Protein AF-A0A7Y3B1N0-F1 (afdb_monomer)

Sequence (152 aa):
MIEPRKQAYLEAMGFDVWVARPERPLPGRLVVQAGEGSTLLVVPSAEDQEIPIARDIARACAGKPSWAWLDPEGRPDSPALEEAVENGLFTQVVVFGQRLANELFKGEAPPQLIASSAVTVVAALDDLATRGSAKQELWRLMALGAAISPVS

pLDDT: mean 82.87, std 16.21, range [30.33, 97.19]

Nearest PDB structures (foldseek):
  3luk-assembly1_A  TM=4.394E-01  e=4.963E-01  Homo sapiens
  3olz-assembly1_A  TM=5.320E-01  e=1.722E+00  Rattus norvegicus
  3pxu-assembly1_A  TM=4.459E-01  e=1.963E+00  Burkholderia pseudomallei 1710b
  6r0z-assembly1_H  TM=3.580E-01  e=1.241E+00  Thermus thermophilus HB8
  8gxx-assembly1_H  TM=3.240E-01  e=1.511E+00  Thermus thermophilus HB8

Solvent-accessible surface area (backbone atoms only — not comparable to full-atom values): 8671 Å² total; per-residue (Å²): 135,80,55,73,71,60,50,55,53,40,51,75,70,73,47,88,78,81,73,77,75,74,77,75,47,64,82,42,22,30,45,74,46,88,46,80,27,43,37,36,41,37,36,74,40,80,70,59,59,71,40,71,64,44,48,53,50,43,68,70,42,80,52,46,46,18,42,32,18,56,38,88,80,30,54,89,85,39,37,40,65,62,55,47,34,63,77,60,61,30,51,35,35,41,32,40,16,68,68,51,45,29,53,60,44,75,66,45,81,77,58,63,58,50,98,79,12,41,43,45,79,42,68,28,66,71,50,41,69,73,33,69,68,49,43,53,50,52,50,53,54,52,56,56,58,57,70,71,56,77,87,128

Structure (mmCIF, N/CA/C/O backbone):
data_AF-A0A7Y3B1N0-F1
#
_entry.id   AF-A0A7Y3B1N0-F1
#
loop_
_atom_site.group_PDB
_atom_site.id
_atom_site.type_symbol
_atom_site.label_atom_id
_atom_site.label_alt_id
_atom_site.label_comp_id
_atom_site.label_asym_id
_atom_site.label_entity_id
_atom_site.label_seq_id
_atom_site.pdbx_PDB_ins_code
_atom_site.Cartn_x
_atom_site.Cartn_y
_atom_site.Cartn_z
_atom_site.occupancy
_atom_site.B_iso_or_equiv
_atom_site.auth_seq_id
_atom_site.auth_comp_id
_atom_site.auth_asym_id
_atom_site.auth_atom_id
_atom_site.pdbx_PDB_model_num
ATOM 1 N N . MET A 1 1 ? 11.485 -26.042 -21.703 1.00 53.44 1 MET A N 1
ATOM 2 C CA . MET A 1 1 ? 12.689 -25.546 -21.005 1.00 53.44 1 MET A CA 1
ATOM 3 C C . MET A 1 1 ? 13.883 -26.330 -21.537 1.00 53.44 1 MET A C 1
ATOM 5 O O . MET A 1 1 ? 13.849 -27.552 -21.468 1.00 53.44 1 MET A O 1
ATOM 9 N N . ILE A 1 2 ? 14.853 -25.680 -22.186 1.00 57.34 2 ILE A N 1
ATOM 10 C CA . ILE A 1 2 ? 16.077 -26.355 -22.649 1.00 57.34 2 ILE A CA 1
ATOM 11 C C . ILE A 1 2 ? 17.068 -26.306 -21.488 1.00 57.34 2 ILE A C 1
ATOM 13 O O . ILE A 1 2 ? 17.323 -25.237 -20.946 1.00 57.34 2 ILE A O 1
ATOM 17 N N . GLU A 1 3 ? 17.582 -27.459 -21.072 1.00 71.75 3 GLU A N 1
ATOM 18 C CA . GLU A 1 3 ? 18.590 -27.531 -20.014 1.00 71.75 3 GLU A CA 1
ATOM 19 C C . GLU A 1 3 ? 19.866 -26.766 -20.421 1.00 71.75 3 GLU A C 1
ATOM 21 O O . GLU A 1 3 ? 20.270 -26.849 -21.586 1.00 71.75 3 GLU A O 1
ATOM 26 N N . PRO A 1 4 ? 20.564 -26.092 -19.484 1.00 72.50 4 PRO A N 1
ATOM 27 C CA . PRO A 1 4 ? 21.714 -25.227 -19.790 1.00 72.50 4 PRO A CA 1
ATOM 28 C C . PRO A 1 4 ? 22.811 -25.929 -20.601 1.00 72.50 4 PRO A C 1
ATOM 30 O O . PRO A 1 4 ? 23.430 -25.355 -21.495 1.00 72.50 4 PRO A O 1
ATOM 33 N N . ARG A 1 5 ? 23.011 -27.224 -20.336 1.00 68.38 5 ARG A N 1
ATOM 34 C CA . ARG A 1 5 ? 23.989 -28.062 -21.037 1.00 68.38 5 ARG A CA 1
ATOM 35 C C . ARG A 1 5 ? 23.614 -28.320 -22.498 1.00 68.38 5 ARG A C 1
ATOM 37 O O . ARG A 1 5 ? 24.489 -28.417 -23.354 1.00 68.38 5 ARG A O 1
ATOM 44 N N . LYS A 1 6 ? 22.318 -28.433 -22.785 1.00 73.00 6 LYS A N 1
ATOM 45 C CA . LYS A 1 6 ? 21.791 -28.660 -24.133 1.00 73.00 6 LYS A CA 1
ATOM 46 C C . LYS A 1 6 ? 21.841 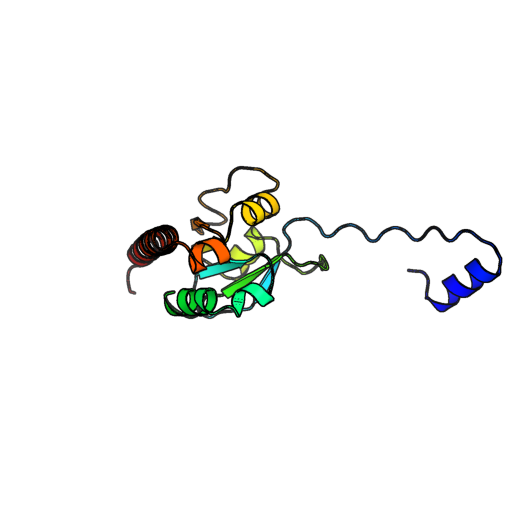-27.379 -24.967 1.00 73.00 6 LYS A C 1
ATOM 48 O O . LYS A 1 6 ? 22.107 -27.461 -26.159 1.00 73.00 6 LYS A O 1
ATOM 53 N N . GLN A 1 7 ? 21.662 -26.216 -24.340 1.00 71.00 7 GLN A N 1
ATOM 54 C CA . GLN A 1 7 ? 21.846 -24.919 -24.993 1.00 71.00 7 GLN A CA 1
ATOM 55 C C . GLN A 1 7 ? 23.306 -24.701 -25.417 1.00 71.00 7 GLN A C 1
ATOM 57 O O . GLN A 1 7 ? 23.560 -24.453 -26.592 1.00 71.00 7 GLN A O 1
ATOM 62 N N . ALA A 1 8 ? 24.263 -24.911 -24.506 1.00 73.44 8 ALA A N 1
ATOM 63 C CA . ALA A 1 8 ? 25.690 -24.757 -24.806 1.00 73.44 8 ALA A CA 1
ATOM 64 C C . ALA A 1 8 ? 26.168 -25.676 -25.949 1.00 73.44 8 ALA A C 1
ATOM 66 O O . ALA A 1 8 ? 27.006 -25.292 -26.761 1.00 73.44 8 ALA A O 1
ATOM 67 N N . TYR A 1 9 ? 25.611 -26.888 -26.040 1.00 76.56 9 TYR A N 1
ATOM 68 C CA . TYR A 1 9 ? 25.896 -27.814 -27.137 1.00 76.56 9 TYR A CA 1
ATOM 69 C C . TYR A 1 9 ? 25.374 -27.306 -28.491 1.00 76.56 9 TYR A C 1
ATOM 71 O O . TYR A 1 9 ? 26.064 -27.430 -29.497 1.00 76.56 9 TYR A O 1
ATOM 79 N N . LEU A 1 10 ? 24.174 -26.722 -28.531 1.00 75.06 10 LEU A N 1
ATOM 80 C CA . LEU A 1 10 ? 23.571 -26.214 -29.768 1.00 75.06 10 LEU A CA 1
ATOM 81 C C . LEU A 1 10 ? 24.271 -24.944 -30.273 1.00 75.06 10 LEU A C 1
ATOM 83 O O . LEU A 1 10 ? 24.504 -24.823 -31.475 1.00 75.06 10 LEU A O 1
ATOM 87 N N . GLU A 1 11 ? 24.682 -24.062 -29.359 1.00 74.88 11 GLU A N 1
ATOM 88 C CA . GLU A 1 11 ? 25.487 -22.875 -29.679 1.00 74.88 11 G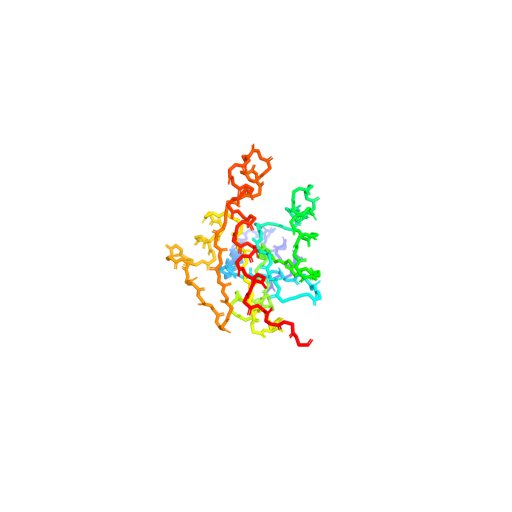LU A CA 1
ATOM 89 C C . GLU A 1 11 ? 26.867 -23.269 -30.235 1.00 74.88 11 GLU A C 1
ATOM 91 O O . GLU A 1 11 ? 27.302 -22.734 -31.254 1.00 74.88 11 GLU A O 1
ATOM 96 N N . ALA A 1 12 ? 27.525 -24.275 -29.644 1.00 80.25 12 ALA A N 1
ATOM 97 C CA . ALA A 1 12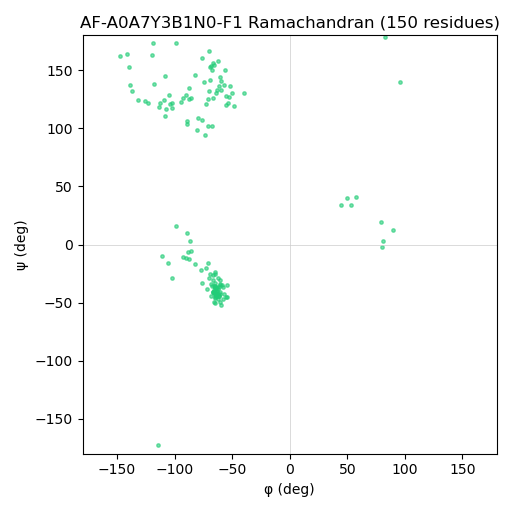 ? 28.805 -24.792 -30.141 1.00 80.25 12 ALA A CA 1
ATOM 98 C C . ALA A 1 12 ? 28.706 -25.442 -31.536 1.00 80.25 12 ALA A C 1
ATOM 100 O O . ALA A 1 12 ? 29.693 -25.485 -32.270 1.00 80.25 12 ALA A O 1
ATOM 101 N N . MET A 1 13 ? 27.521 -25.931 -31.912 1.00 79.31 13 MET A N 1
ATOM 102 C CA . MET A 1 13 ? 27.233 -26.507 -33.230 1.00 79.31 13 MET A CA 1
ATOM 103 C C . MET A 1 13 ? 26.807 -25.455 -34.272 1.00 79.31 13 MET A C 1
ATOM 105 O O . MET A 1 13 ? 26.502 -25.822 -35.406 1.00 79.31 13 MET A O 1
ATOM 109 N N . GLY A 1 14 ? 26.800 -24.163 -33.914 1.00 67.06 14 GLY A N 1
ATOM 110 C CA . GLY A 1 14 ? 26.504 -23.054 -34.826 1.00 67.06 14 GLY A CA 1
ATOM 111 C C . GLY A 1 14 ? 25.017 -22.832 -35.107 1.00 67.06 14 GLY A C 1
ATOM 112 O O . GLY A 1 14 ? 24.677 -22.211 -36.111 1.00 67.06 14 GLY A O 1
ATOM 113 N N . PHE A 1 15 ? 24.126 -23.348 -34.255 1.00 61.53 15 PHE A N 1
ATOM 114 C CA . PHE A 1 15 ? 22.693 -23.082 -34.357 1.00 61.53 15 PHE A CA 1
ATOM 115 C C . PHE A 1 15 ? 22.313 -21.848 -33.534 1.00 61.53 15 PHE A C 1
ATOM 117 O O . PHE A 1 15 ? 22.588 -21.796 -32.335 1.00 61.53 15 PHE A O 1
ATOM 124 N N . ASP A 1 16 ? 21.613 -20.896 -34.155 1.00 55.47 16 ASP A N 1
ATOM 125 C CA . ASP A 1 16 ? 21.019 -19.757 -33.452 1.00 55.47 16 ASP A CA 1
ATOM 126 C C . ASP A 1 16 ? 19.885 -20.244 -32.539 1.00 55.47 16 ASP A C 1
ATOM 128 O O . ASP A 1 16 ? 18.772 -20.555 -32.979 1.00 55.47 16 ASP A O 1
ATOM 132 N N . VAL A 1 17 ? 20.174 -20.343 -31.240 1.00 61.59 17 VAL A N 1
ATOM 133 C CA . VAL A 1 17 ? 19.185 -20.719 -30.228 1.00 61.59 17 VAL A CA 1
ATOM 134 C C . VAL A 1 17 ? 18.350 -19.490 -29.875 1.00 61.59 17 VAL A C 1
ATOM 136 O O . VAL A 1 17 ? 18.733 -18.661 -29.053 1.00 61.59 17 VAL A O 1
ATOM 139 N N . TRP A 1 18 ? 17.164 -19.379 -30.471 1.00 55.03 18 TRP A N 1
ATOM 140 C CA . TRP A 1 18 ? 16.166 -18.389 -30.069 1.00 55.03 18 TRP A CA 1
ATOM 141 C C . TRP A 1 18 ? 15.536 -18.815 -28.738 1.00 55.03 18 TRP A C 1
ATOM 143 O O . TRP A 1 18 ? 14.599 -19.614 -28.700 1.00 55.03 18 TRP A O 1
ATOM 153 N N . VAL A 1 19 ? 16.065 -18.305 -27.624 1.00 59.81 19 VAL A N 1
ATOM 154 C CA . VAL A 1 19 ? 15.424 -18.466 -26.314 1.00 59.81 19 VAL A CA 1
ATOM 155 C C . VAL A 1 19 ? 14.199 -17.559 -26.284 1.00 59.81 19 VAL A C 1
ATOM 157 O O . VAL A 1 19 ? 14.311 -16.344 -26.449 1.00 59.81 19 VAL A O 1
ATOM 160 N N . ALA A 1 20 ? 13.017 -18.146 -26.084 1.00 46.88 20 ALA A N 1
ATOM 161 C CA . ALA A 1 20 ? 11.816 -17.370 -25.813 1.00 46.88 20 ALA A CA 1
ATOM 162 C C . ALA A 1 20 ? 12.101 -16.442 -24.624 1.00 46.88 20 ALA A C 1
ATOM 164 O O . ALA A 1 20 ? 12.475 -16.909 -23.546 1.00 46.88 20 ALA A O 1
ATOM 165 N N . ARG A 1 21 ? 11.958 -15.127 -24.830 1.00 43.12 21 ARG A N 1
ATOM 166 C CA . ARG A 1 21 ? 11.992 -14.158 -23.732 1.00 43.12 21 ARG A CA 1
ATOM 167 C C . ARG A 1 21 ? 10.967 -14.639 -22.694 1.00 43.12 21 ARG A C 1
ATOM 169 O O . ARG A 1 21 ? 9.834 -14.892 -23.110 1.00 43.12 21 ARG A O 1
ATOM 176 N N . PRO A 1 22 ? 11.335 -14.795 -21.406 1.00 46.72 22 PRO A N 1
ATOM 177 C CA . PRO A 1 22 ? 10.366 -15.177 -20.387 1.00 46.72 22 PRO A CA 1
ATOM 178 C C . PRO A 1 22 ? 9.171 -14.229 -20.478 1.00 46.72 22 PRO A C 1
ATOM 180 O O . PRO A 1 22 ? 9.352 -13.026 -20.713 1.00 46.72 22 PRO A O 1
ATOM 183 N N . GLU A 1 23 ? 7.962 -14.787 -20.396 1.00 42.50 23 GLU A N 1
ATOM 184 C CA . GLU A 1 23 ? 6.741 -13.987 -20.397 1.00 42.50 23 GLU A CA 1
ATOM 185 C C . GLU A 1 23 ? 6.905 -12.887 -19.349 1.00 42.50 23 GLU A C 1
ATOM 187 O O . GLU A 1 23 ? 7.370 -13.143 -18.237 1.00 42.50 23 GLU A O 1
ATOM 192 N N . ARG A 1 24 ? 6.631 -11.634 -19.733 1.00 43.69 24 ARG A N 1
ATOM 193 C CA . ARG A 1 24 ? 6.722 -10.538 -18.768 1.00 43.69 24 ARG A CA 1
ATOM 194 C C . ARG A 1 24 ? 5.792 -10.876 -17.597 1.00 43.69 24 ARG A C 1
ATOM 196 O O . ARG A 1 24 ? 4.665 -11.291 -17.878 1.00 43.69 24 ARG A O 1
ATOM 203 N N . PRO A 1 25 ? 6.224 -10.652 -16.342 1.00 51.19 25 PRO A N 1
ATOM 204 C CA . PRO A 1 25 ? 5.345 -10.678 -15.183 1.00 51.19 25 PRO A CA 1
ATOM 205 C C . PRO A 1 25 ? 4.007 -10.033 -15.520 1.00 51.19 25 PRO A C 1
ATOM 207 O O . PRO A 1 25 ? 3.979 -8.933 -16.085 1.00 51.19 25 PRO A O 1
ATOM 210 N N . LEU A 1 26 ? 2.904 -10.715 -15.209 1.00 52.38 26 LEU A N 1
ATOM 211 C CA . LEU A 1 26 ? 1.589 -10.095 -15.305 1.00 52.38 26 LEU A CA 1
ATOM 212 C C . LEU A 1 26 ? 1.628 -8.816 -14.448 1.00 52.38 26 LEU A C 1
ATOM 214 O O . LEU A 1 26 ? 1.934 -8.905 -13.256 1.00 52.38 26 LEU A O 1
ATOM 218 N N . PRO A 1 27 ? 1.387 -7.628 -15.028 1.00 59.09 27 PRO A N 1
ATOM 219 C CA . PRO A 1 27 ? 1.515 -6.381 -14.288 1.00 59.09 27 PRO A CA 1
ATOM 220 C C . PRO A 1 27 ? 0.535 -6.364 -13.110 1.00 59.09 27 PRO A C 1
ATOM 222 O O . PRO A 1 27 ? -0.627 -6.744 -13.266 1.00 59.09 27 PRO A O 1
ATOM 225 N N . GLY A 1 28 ? 1.013 -5.921 -11.943 1.00 72.00 28 GLY A N 1
ATOM 226 C CA . GLY A 1 28 ? 0.194 -5.750 -10.737 1.00 72.00 28 GLY A CA 1
ATOM 227 C C . GLY A 1 28 ? 0.100 -6.966 -9.808 1.00 72.00 28 GLY A C 1
ATOM 228 O O . GLY A 1 28 ? -0.749 -6.975 -8.919 1.00 72.00 28 GLY A O 1
ATOM 229 N N . ARG A 1 29 ? 0.946 -7.987 -9.993 1.00 88.44 29 ARG A N 1
ATOM 230 C CA . ARG A 1 29 ? 1.098 -9.100 -9.040 1.00 88.44 29 ARG A CA 1
ATOM 231 C C . ARG A 1 29 ? 1.888 -8.637 -7.816 1.00 88.44 29 ARG A C 1
ATOM 233 O O . ARG A 1 29 ? 2.851 -7.882 -7.959 1.00 88.44 29 ARG A O 1
ATOM 240 N N . LEU A 1 30 ? 1.475 -9.074 -6.631 1.00 92.62 30 LEU A N 1
ATOM 241 C CA . LEU A 1 30 ? 2.014 -8.606 -5.358 1.00 92.62 30 LEU A CA 1
ATOM 242 C C . LEU A 1 30 ? 2.679 -9.731 -4.576 1.00 92.62 30 LEU A C 1
ATOM 244 O O . LEU A 1 30 ? 2.121 -10.814 -4.429 1.00 92.62 30 LEU A O 1
ATOM 248 N N . VAL A 1 31 ? 3.828 -9.429 -3.982 1.00 94.56 31 VAL A N 1
ATOM 249 C CA . VAL A 1 31 ? 4.305 -10.168 -2.813 1.00 94.56 31 VAL A CA 1
ATOM 250 C C . VAL A 1 31 ? 3.663 -9.530 -1.591 1.00 94.56 31 VAL A C 1
ATOM 252 O O . VAL A 1 31 ? 3.780 -8.321 -1.401 1.00 94.56 31 VAL A O 1
ATOM 255 N N . VAL A 1 32 ? 2.989 -10.335 -0.770 1.00 94.62 32 VAL A N 1
ATOM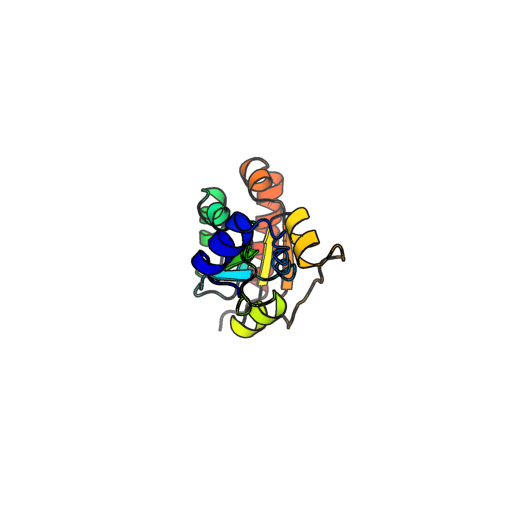 256 C CA . VAL A 1 32 ? 2.331 -9.878 0.459 1.00 94.62 32 VAL A CA 1
ATOM 257 C C . VAL A 1 32 ? 3.047 -10.474 1.662 1.00 94.62 32 VAL A C 1
ATOM 259 O O . VAL A 1 32 ? 3.143 -11.692 1.816 1.00 94.62 32 VAL A O 1
ATOM 262 N N . GLN A 1 33 ? 3.537 -9.605 2.534 1.00 95.06 33 GLN A N 1
ATOM 263 C CA . GLN A 1 33 ? 4.078 -9.959 3.833 1.00 95.06 33 GLN A CA 1
ATOM 264 C C . GLN A 1 33 ? 2.986 -9.820 4.895 1.00 95.06 33 GLN A C 1
ATOM 266 O O . GLN A 1 33 ? 2.426 -8.740 5.096 1.00 95.06 33 GLN A O 1
ATOM 271 N N . ALA A 1 34 ? 2.718 -10.919 5.601 1.00 88.75 34 ALA A N 1
ATOM 272 C CA . ALA A 1 34 ? 1.660 -10.984 6.600 1.00 88.75 34 ALA A CA 1
ATOM 273 C C . ALA A 1 34 ? 1.891 -10.027 7.786 1.00 88.75 34 ALA A C 1
ATOM 275 O O . ALA A 1 34 ? 2.973 -9.978 8.386 1.00 88.75 34 ALA A O 1
ATOM 276 N N . GLY A 1 35 ? 0.832 -9.303 8.137 1.00 90.38 35 GLY A N 1
ATOM 277 C CA . GLY A 1 35 ? 0.649 -8.575 9.389 1.00 90.38 35 GLY A CA 1
ATOM 278 C C . GLY A 1 35 ? -0.495 -9.168 10.218 1.00 90.38 35 GLY A C 1
ATOM 279 O O . GLY A 1 35 ? -1.039 -10.217 9.888 1.00 90.38 35 GLY A O 1
ATOM 280 N N . GLU A 1 36 ? -0.852 -8.489 11.307 1.00 86.81 36 GLU A N 1
ATOM 281 C CA . GLU A 1 36 ? -1.930 -8.893 12.233 1.00 86.81 36 GLU A CA 1
ATOM 282 C C . GLU A 1 36 ? -3.145 -7.946 12.178 1.00 86.81 36 GLU A C 1
ATOM 284 O O . GLU A 1 36 ? -4.181 -8.230 12.771 1.00 86.81 36 GLU A O 1
ATOM 289 N N . GLY A 1 37 ? -3.021 -6.803 11.497 1.00 85.88 37 GLY A N 1
ATOM 290 C CA . GLY A 1 37 ? -4.079 -5.807 11.331 1.00 85.88 37 GLY A CA 1
ATOM 291 C C . GLY A 1 37 ? -4.810 -5.914 9.991 1.00 85.88 37 GLY A C 1
ATOM 292 O O . GLY A 1 37 ? -4.394 -6.630 9.083 1.00 85.88 37 GLY A O 1
ATOM 293 N N . SER A 1 38 ? -5.875 -5.123 9.845 1.00 90.19 38 SER A N 1
ATOM 294 C CA . SER A 1 38 ? -6.728 -5.081 8.647 1.00 90.19 38 SER A CA 1
ATOM 295 C C . SER A 1 38 ? -6.273 -4.072 7.582 1.00 90.19 3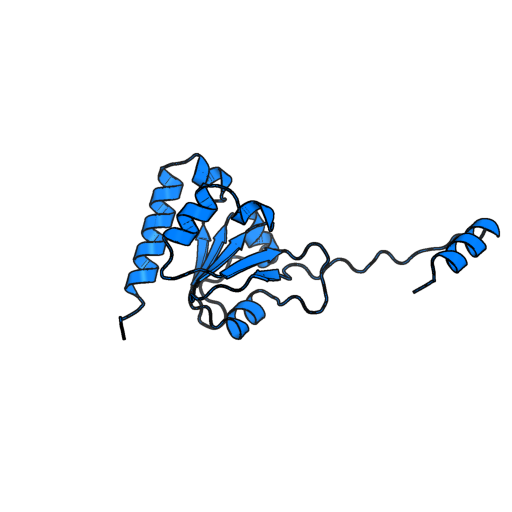8 SER A C 1
ATOM 297 O O . SER A 1 38 ? -7.011 -3.798 6.634 1.00 90.19 38 SER A O 1
ATOM 299 N N . THR A 1 39 ? -5.079 -3.496 7.738 1.00 93.56 39 THR A N 1
ATOM 300 C CA . THR A 1 39 ? -4.510 -2.516 6.807 1.00 93.56 39 THR A CA 1
ATOM 301 C C . THR A 1 39 ? -3.416 -3.153 5.963 1.00 93.56 39 THR A C 1
ATOM 303 O O . THR A 1 39 ? -2.464 -3.721 6.506 1.00 93.56 39 THR A O 1
ATOM 306 N N . LEU A 1 40 ? -3.521 -2.984 4.647 1.00 95.50 40 LEU A N 1
ATOM 307 C CA . LEU A 1 40 ? -2.489 -3.320 3.673 1.00 95.50 40 LEU A CA 1
ATOM 308 C C . LEU A 1 40 ? -1.766 -2.051 3.210 1.00 95.50 40 LEU A C 1
ATOM 310 O O . LEU A 1 40 ? -2.383 -1.136 2.663 1.00 95.50 40 LEU A O 1
ATOM 314 N N . LEU A 1 41 ? -0.452 -2.003 3.408 1.00 96.62 41 LEU A N 1
ATOM 315 C CA . LEU A 1 41 ? 0.423 -0.929 2.941 1.00 96.62 41 LEU A CA 1
ATOM 316 C C . LEU A 1 41 ? 1.171 -1.394 1.688 1.00 96.62 41 LEU A C 1
ATOM 318 O O . LEU A 1 41 ? 1.942 -2.349 1.751 1.00 96.62 41 LEU A O 1
ATOM 322 N N . VAL A 1 42 ? 0.951 -0.727 0.556 1.00 96.62 42 VAL A N 1
ATOM 323 C CA . VAL A 1 42 ? 1.521 -1.113 -0.741 1.00 96.62 42 VAL A CA 1
ATOM 324 C C . VAL A 1 42 ? 2.618 -0.137 -1.154 1.00 96.62 42 VAL A C 1
ATOM 326 O O . VAL A 1 42 ? 2.356 1.048 -1.378 1.00 96.62 42 VAL A O 1
ATOM 329 N N . VAL A 1 43 ? 3.841 -0.647 -1.265 1.00 96.38 43 VAL A N 1
ATOM 330 C CA . VAL A 1 43 ? 5.061 0.099 -1.610 1.00 96.38 43 VAL A CA 1
ATOM 331 C C . VAL A 1 43 ? 5.697 -0.440 -2.897 1.00 96.38 43 VAL A C 1
ATOM 333 O O . VAL A 1 43 ? 5.350 -1.536 -3.335 1.00 96.38 43 VAL A O 1
ATOM 336 N N . PRO A 1 44 ? 6.598 0.312 -3.556 1.00 92.50 44 PRO A N 1
ATOM 337 C CA . PRO A 1 44 ? 7.205 -0.142 -4.807 1.00 92.50 44 PRO A CA 1
ATOM 338 C C . PRO A 1 44 ? 8.056 -1.408 -4.653 1.00 92.50 44 PRO A C 1
ATOM 340 O O . PRO A 1 44 ? 8.001 -2.285 -5.514 1.00 92.50 44 PRO A O 1
ATOM 343 N N . SER A 1 45 ? 8.824 -1.511 -3.566 1.00 92.94 45 SER A N 1
ATOM 344 C CA . SER A 1 45 ? 9.754 -2.613 -3.318 1.00 92.94 45 SER A CA 1
ATOM 345 C C . SER A 1 45 ? 9.786 -3.039 -1.849 1.00 92.94 45 SER A C 1
ATOM 347 O O . SER A 1 45 ? 9.373 -2.300 -0.958 1.00 92.94 45 SER A O 1
ATOM 349 N N . ALA A 1 46 ? 10.334 -4.226 -1.581 1.00 93.12 46 ALA A N 1
ATOM 350 C CA . ALA A 1 46 ? 10.508 -4.731 -0.219 1.00 93.12 46 ALA A CA 1
ATOM 351 C C . ALA A 1 46 ? 11.413 -3.836 0.647 1.00 93.12 46 ALA A C 1
ATOM 353 O O . ALA A 1 46 ? 11.236 -3.772 1.856 1.00 93.12 46 ALA A O 1
ATOM 354 N N . GLU A 1 47 ? 12.390 -3.150 0.050 1.00 92.88 47 GLU A N 1
ATOM 355 C CA . GLU A 1 47 ? 13.349 -2.310 0.780 1.00 92.88 47 GLU A CA 1
ATOM 356 C C . GLU A 1 47 ? 12.684 -1.050 1.353 1.00 92.88 47 GLU A C 1
ATOM 358 O O . GLU A 1 47 ? 13.069 -0.558 2.416 1.00 92.88 47 GLU A O 1
ATOM 363 N N . ASP A 1 48 ? 11.625 -0.573 0.695 1.00 93.12 48 ASP A N 1
ATOM 364 C CA . ASP A 1 48 ? 10.895 0.633 1.081 1.00 93.12 48 ASP A CA 1
ATOM 365 C C . ASP A 1 48 ? 10.188 0.497 2.437 1.00 93.12 48 ASP A C 1
ATOM 367 O O . ASP A 1 48 ? 9.952 1.501 3.108 1.00 93.12 48 ASP A O 1
ATOM 371 N N . GLN A 1 49 ? 9.879 -0.724 2.892 1.00 91.12 49 GLN A N 1
ATOM 372 C CA . GLN A 1 49 ? 9.262 -0.928 4.210 1.00 91.12 49 GLN A CA 1
ATOM 373 C C . GLN A 1 49 ? 10.250 -0.692 5.369 1.00 91.12 49 GLN A C 1
ATOM 375 O O . GLN A 1 49 ? 9.841 -0.451 6.508 1.00 91.12 49 GLN A O 1
ATOM 380 N N . GLU A 1 50 ? 11.557 -0.750 5.095 1.00 91.50 50 GLU A N 1
ATOM 381 C CA . GLU A 1 50 ? 12.603 -0.695 6.121 1.00 91.50 50 GLU A CA 1
ATOM 382 C C . GLU A 1 50 ? 13.078 0.725 6.437 1.00 91.50 50 GLU A C 1
ATOM 384 O O . GLU A 1 50 ? 13.772 0.949 7.437 1.00 91.50 50 GLU A O 1
ATOM 389 N N . ILE A 1 51 ? 12.694 1.707 5.622 1.00 93.88 51 ILE A N 1
ATOM 390 C CA . ILE A 1 51 ? 13.090 3.096 5.841 1.00 93.88 51 ILE A CA 1
ATOM 391 C C . ILE A 1 51 ? 12.418 3.664 7.112 1.00 93.88 51 ILE A C 1
ATOM 393 O O . ILE A 1 51 ? 11.315 3.248 7.488 1.00 93.88 51 ILE A O 1
ATOM 397 N N . PRO A 1 52 ? 13.019 4.672 7.777 1.00 95.81 52 PRO A N 1
ATOM 398 C CA . PRO A 1 52 ? 12.513 5.177 9.056 1.00 95.81 52 PRO A CA 1
ATOM 399 C C . PRO A 1 52 ? 11.047 5.631 9.030 1.00 95.81 52 PRO A C 1
ATOM 401 O O . PRO A 1 52 ? 10.276 5.252 9.912 1.00 95.81 52 PRO A O 1
ATOM 404 N N . ILE A 1 53 ? 10.641 6.382 7.998 1.00 94.88 53 ILE A N 1
ATOM 405 C CA . ILE A 1 53 ? 9.272 6.905 7.896 1.00 94.88 53 ILE A CA 1
ATOM 406 C C . ILE A 1 53 ? 8.238 5.791 7.673 1.00 94.88 53 ILE A C 1
ATOM 408 O O . ILE A 1 53 ? 7.157 5.853 8.249 1.00 94.88 53 ILE A O 1
ATOM 412 N N . ALA A 1 54 ? 8.570 4.740 6.918 1.00 94.69 54 ALA A N 1
ATOM 413 C CA . ALA A 1 54 ? 7.692 3.585 6.725 1.00 94.69 54 ALA A CA 1
ATOM 414 C C . ALA A 1 54 ? 7.454 2.843 8.049 1.00 94.69 54 ALA A C 1
ATOM 416 O O . ALA A 1 54 ? 6.317 2.515 8.394 1.00 94.69 54 ALA A O 1
ATOM 417 N N . 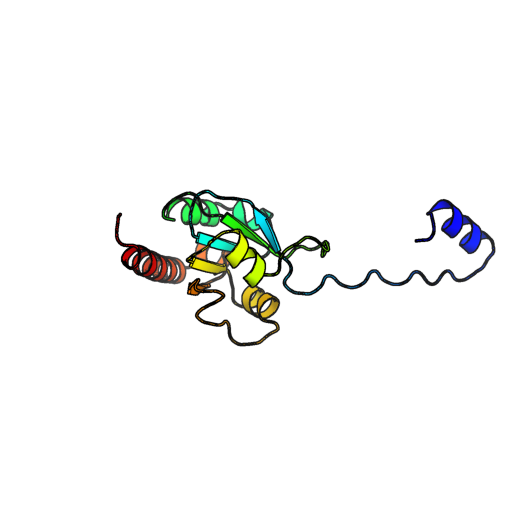ARG A 1 55 ? 8.510 2.676 8.855 1.00 94.06 55 ARG A N 1
ATOM 418 C CA . ARG A 1 55 ? 8.414 2.089 10.201 1.00 94.06 55 ARG A CA 1
ATOM 419 C C . ARG A 1 55 ? 7.600 2.947 11.169 1.00 94.06 55 ARG A C 1
ATOM 421 O O . ARG A 1 55 ? 6.923 2.395 12.035 1.00 94.06 55 ARG A O 1
ATOM 428 N N . ASP A 1 56 ? 7.695 4.274 11.076 1.00 93.56 56 ASP A N 1
ATOM 429 C CA . ASP A 1 56 ? 6.848 5.188 11.856 1.00 93.56 56 ASP A CA 1
ATOM 430 C C . ASP A 1 56 ? 5.373 5.053 11.450 1.00 93.56 56 ASP A C 1
ATOM 432 O O . ASP A 1 56 ? 4.507 4.957 12.318 1.00 93.56 56 ASP A O 1
ATOM 436 N N . ILE A 1 57 ? 5.088 4.977 10.145 1.00 93.00 57 ILE A N 1
ATOM 437 C CA . ILE A 1 57 ? 3.729 4.792 9.617 1.00 93.00 57 ILE A CA 1
ATOM 438 C C . ILE A 1 57 ? 3.139 3.462 10.088 1.00 93.00 57 ILE A C 1
ATOM 440 O O . ILE A 1 57 ? 2.027 3.449 10.608 1.00 93.00 57 ILE A O 1
ATOM 444 N N . ALA A 1 58 ? 3.887 2.359 10.000 1.00 92.00 58 ALA A N 1
ATOM 445 C CA . ALA A 1 58 ? 3.400 1.068 10.484 1.00 92.00 58 ALA A CA 1
ATOM 446 C C . ALA A 1 58 ? 3.092 1.068 11.987 1.00 92.00 58 ALA A C 1
ATOM 448 O O . ALA A 1 58 ? 2.132 0.431 12.409 1.00 92.00 58 ALA A O 1
ATOM 449 N N . ARG A 1 59 ? 3.868 1.806 12.794 1.00 89.81 59 ARG A N 1
ATOM 450 C CA . ARG A 1 59 ? 3.591 1.994 14.229 1.00 89.81 59 ARG A CA 1
ATOM 451 C C . ARG A 1 59 ? 2.352 2.847 14.501 1.00 89.81 59 ARG A C 1
ATOM 453 O O . ARG A 1 59 ? 1.772 2.726 15.574 1.00 89.81 59 ARG A O 1
ATOM 460 N N . ALA A 1 60 ? 1.974 3.715 13.567 1.00 89.31 60 ALA A N 1
ATOM 461 C CA . ALA A 1 60 ? 0.780 4.547 13.668 1.00 89.31 60 ALA A CA 1
ATOM 462 C C . ALA A 1 60 ? -0.509 3.820 13.247 1.00 89.31 60 ALA A C 1
ATOM 464 O O . ALA A 1 60 ? -1.599 4.293 13.568 1.00 89.31 60 ALA A O 1
ATOM 465 N N . CYS A 1 61 ? -0.409 2.698 12.529 1.00 86.19 61 CYS A N 1
ATOM 466 C CA . CYS A 1 61 ? -1.568 1.889 12.167 1.00 86.19 61 CYS A CA 1
ATOM 467 C C . CYS A 1 61 ? -2.202 1.218 13.398 1.00 86.19 61 CYS A C 1
ATOM 469 O O . CYS A 1 61 ? -1.529 0.877 14.371 1.00 86.19 61 CYS A O 1
ATOM 471 N N . ALA A 1 62 ? -3.518 0.991 13.339 1.00 79.50 62 ALA A N 1
ATOM 472 C CA . ALA A 1 62 ? -4.216 0.177 14.326 1.00 79.50 62 ALA A CA 1
ATOM 473 C C . ALA A 1 62 ? -3.834 -1.302 14.131 1.00 79.50 62 ALA A C 1
ATOM 475 O O . ALA A 1 62 ? -4.315 -1.965 13.213 1.00 79.50 62 ALA A O 1
ATOM 476 N N . GLY A 1 63 ? -2.936 -1.802 14.980 1.00 85.19 63 GLY A N 1
ATOM 477 C CA . GLY A 1 63 ? -2.342 -3.132 14.835 1.00 85.19 63 GLY A CA 1
ATOM 478 C C . GLY A 1 63 ? -1.169 -3.158 13.851 1.00 85.19 63 GLY A C 1
ATOM 479 O O . GLY A 1 63 ? -0.802 -2.145 13.259 1.00 85.19 63 GLY A O 1
ATOM 480 N N . LYS A 1 64 ? -0.545 -4.331 13.690 1.00 90.38 64 LYS A N 1
ATOM 481 C CA . LYS A 1 64 ? 0.603 -4.510 12.791 1.00 90.38 64 LYS A CA 1
ATOM 482 C C . LYS A 1 64 ? 0.107 -4.637 11.344 1.00 90.38 64 LYS A C 1
ATOM 484 O O . LYS A 1 64 ? -0.477 -5.676 11.029 1.00 90.38 64 LYS A O 1
ATOM 489 N N . PRO A 1 65 ? 0.314 -3.643 10.462 1.00 94.19 65 PRO A N 1
ATOM 490 C CA . PRO A 1 65 ? -0.191 -3.725 9.097 1.00 94.19 65 PRO A CA 1
ATOM 491 C C . PRO A 1 65 ? 0.521 -4.827 8.310 1.00 94.19 65 PRO A C 1
ATOM 493 O O . PRO A 1 65 ? 1.655 -5.203 8.626 1.00 94.19 65 PRO A O 1
ATOM 496 N N . SER A 1 66 ? -0.148 -5.314 7.270 1.00 96.31 66 SER A N 1
ATOM 497 C CA . SER A 1 66 ? 0.493 -6.126 6.236 1.00 96.31 66 SER A CA 1
ATOM 498 C C . SER A 1 66 ? 1.186 -5.211 5.232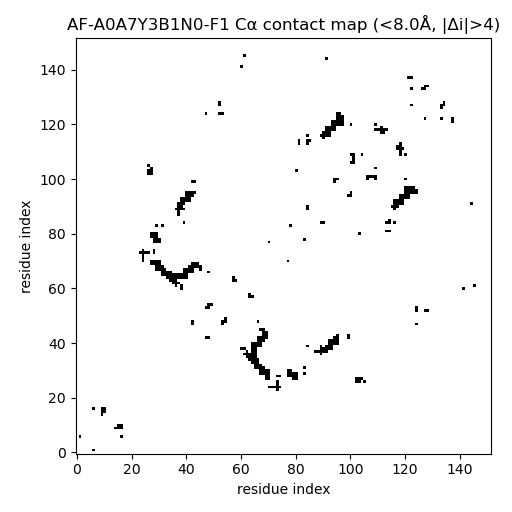 1.00 96.31 66 SER A C 1
ATOM 500 O O . SER A 1 66 ? 0.691 -4.123 4.932 1.00 96.31 66 SER A O 1
ATOM 502 N N . TRP A 1 67 ? 2.316 -5.658 4.697 1.00 97.19 67 TRP A N 1
ATOM 503 C CA . TRP A 1 67 ? 3.038 -4.949 3.641 1.00 97.19 67 TRP A CA 1
ATOM 504 C C . TRP A 1 67 ? 2.898 -5.702 2.328 1.00 97.19 67 TRP A C 1
ATOM 506 O O . TRP A 1 67 ? 2.876 -6.930 2.317 1.00 97.19 67 TRP A O 1
ATOM 516 N N . ALA A 1 68 ? 2.825 -4.978 1.222 1.00 96.31 68 ALA A N 1
ATOM 517 C CA . ALA A 1 68 ? 2.894 -5.560 -0.104 1.00 96.31 68 ALA A CA 1
ATOM 518 C C . ALA A 1 68 ? 3.729 -4.706 -1.049 1.00 96.31 68 ALA A C 1
ATOM 520 O O . ALA A 1 68 ? 3.823 -3.489 -0.898 1.00 96.31 68 ALA A O 1
ATOM 521 N N . TRP A 1 69 ? 4.310 -5.357 -2.045 1.00 95.06 69 TRP A N 1
ATOM 522 C CA . TRP A 1 69 ? 5.043 -4.708 -3.124 1.00 95.06 69 TRP A CA 1
ATOM 523 C C . TRP A 1 69 ? 4.890 -5.495 -4.414 1.00 95.06 69 TRP A C 1
ATOM 525 O O . TRP A 1 69 ? 4.485 -6.659 -4.396 1.00 95.06 69 TRP A O 1
ATOM 535 N N . LEU A 1 70 ? 5.192 -4.852 -5.541 1.00 90.31 70 LEU A N 1
ATOM 536 C CA . LEU A 1 70 ? 5.143 -5.511 -6.841 1.00 90.31 70 LEU A CA 1
ATOM 537 C C . LEU A 1 70 ? 6.106 -6.697 -6.852 1.00 90.31 70 LEU A C 1
ATOM 539 O O . LEU A 1 70 ? 7.258 -6.563 -6.446 1.00 90.31 70 LEU A O 1
ATOM 543 N N . ASP A 1 71 ? 5.640 -7.849 -7.324 1.00 89.06 71 ASP A N 1
ATOM 544 C CA . ASP A 1 71 ? 6.490 -9.017 -7.518 1.00 89.06 71 ASP A CA 1
ATOM 545 C C . ASP A 1 71 ? 7.345 -8.827 -8.782 1.00 89.06 71 ASP A C 1
ATOM 547 O O . ASP A 1 71 ? 6.810 -8.926 -9.893 1.00 89.06 71 ASP A O 1
ATOM 551 N N . PRO A 1 72 ? 8.662 -8.567 -8.658 1.00 78.88 72 PRO A N 1
ATOM 552 C CA . PRO A 1 72 ? 9.514 -8.352 -9.824 1.00 78.88 72 PRO A CA 1
ATOM 553 C C . PRO A 1 72 ? 9.671 -9.625 -10.664 1.00 78.88 72 PRO A C 1
ATOM 555 O O . PRO A 1 72 ? 9.888 -9.539 -11.872 1.00 78.88 72 PRO A O 1
ATOM 558 N N . GLU A 1 73 ? 9.529 -10.797 -10.039 1.00 80.69 73 GLU A N 1
ATOM 559 C CA . GLU A 1 73 ? 9.681 -12.099 -10.689 1.00 80.69 73 GLU A CA 1
ATOM 560 C C . GLU A 1 73 ? 8.372 -12.584 -11.327 1.00 80.69 73 GLU A C 1
ATOM 562 O O . GLU A 1 73 ? 8.383 -13.540 -12.102 1.00 80.69 73 GLU A O 1
ATOM 567 N N . GLY A 1 74 ? 7.239 -11.937 -11.023 1.00 75.31 74 GLY A N 1
ATOM 568 C CA . GLY A 1 74 ? 5.937 -12.283 -11.592 1.00 75.31 74 GLY A CA 1
ATOM 569 C C . GLY A 1 74 ? 5.517 -13.722 -11.333 1.00 75.31 74 GLY A C 1
ATOM 570 O O . GLY A 1 74 ? 5.012 -14.379 -12.247 1.00 75.31 74 GLY A O 1
ATOM 571 N N . ARG A 1 75 ? 5.766 -14.234 -10.125 1.00 79.62 75 ARG A N 1
ATOM 572 C CA . ARG A 1 75 ? 5.485 -15.630 -9.790 1.00 79.62 75 ARG A CA 1
ATOM 573 C C . ARG A 1 75 ? 3.993 -15.910 -9.986 1.00 79.62 75 ARG A C 1
ATOM 575 O O . ARG A 1 75 ? 3.163 -15.067 -9.642 1.00 79.62 75 ARG A O 1
ATOM 582 N N . PRO A 1 76 ? 3.637 -17.093 -10.507 1.00 72.25 76 PRO A N 1
ATOM 583 C CA . PRO A 1 76 ? 2.249 -17.415 -10.833 1.00 72.25 76 PRO A CA 1
ATOM 584 C C . PRO A 1 76 ? 1.334 -17.415 -9.603 1.00 72.25 76 PRO A C 1
ATOM 586 O O . PRO A 1 76 ? 0.157 -17.095 -9.731 1.00 72.25 76 PRO A O 1
ATOM 589 N N . ASP A 1 77 ? 1.885 -17.714 -8.425 1.00 83.62 77 ASP A N 1
ATOM 590 C CA . ASP A 1 77 ? 1.140 -17.777 -7.163 1.00 83.62 77 ASP A CA 1
ATOM 591 C C . ASP A 1 77 ? 1.000 -16.411 -6.471 1.00 83.62 77 ASP A C 1
ATOM 593 O O . ASP A 1 77 ? 0.329 -16.303 -5.444 1.00 83.62 77 ASP A O 1
ATOM 597 N N . SER A 1 78 ? 1.642 -15.363 -6.995 1.00 89.50 78 SER A N 1
ATOM 598 C CA . SER A 1 78 ? 1.537 -14.024 -6.420 1.00 89.50 78 SER A CA 1
ATOM 599 C C . SER A 1 78 ? 0.135 -13.459 -6.685 1.00 89.50 78 SER A C 1
ATOM 601 O O . SER A 1 78 ? -0.302 -13.409 -7.840 1.00 89.50 78 SER A O 1
ATOM 603 N N . PRO A 1 79 ? -0.615 -13.028 -5.659 1.00 91.81 79 PRO A N 1
ATOM 604 C CA . PRO A 1 79 ? -1.970 -12.534 -5.859 1.00 91.81 79 PRO A CA 1
ATOM 605 C C . PRO A 1 79 ? -1.985 -11.195 -6.606 1.00 91.81 79 PRO A C 1
ATOM 607 O O . PRO A 1 79 ? -1.049 -10.395 -6.526 1.00 91.81 79 PRO A O 1
ATOM 610 N N . ALA A 1 80 ? -3.071 -10.930 -7.326 1.00 89.75 80 ALA A N 1
ATOM 611 C CA . ALA A 1 80 ? -3.431 -9.564 -7.701 1.00 89.75 80 ALA A CA 1
ATOM 612 C C . ALA A 1 80 ? -3.891 -8.776 -6.457 1.00 89.75 80 ALA A C 1
ATOM 614 O O . ALA A 1 80 ? -4.181 -9.363 -5.417 1.00 89.75 80 ALA A O 1
ATOM 615 N N .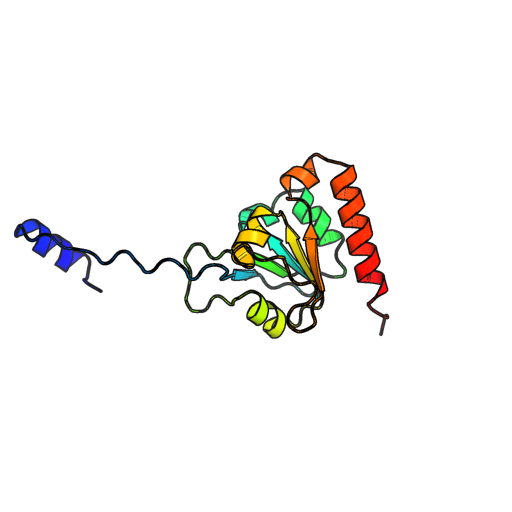 LEU A 1 81 ? -3.994 -7.444 -6.548 1.00 91.38 81 LEU A N 1
ATOM 616 C CA . LEU A 1 81 ? -4.401 -6.616 -5.401 1.00 91.38 81 LEU A CA 1
ATOM 617 C C . LEU A 1 81 ? -5.766 -7.019 -4.814 1.00 91.38 81 LEU A C 1
ATOM 619 O O . LEU A 1 81 ? -5.901 -7.090 -3.598 1.00 91.38 81 LEU A O 1
ATOM 623 N N . GLU A 1 82 ? -6.754 -7.302 -5.661 1.00 90.88 82 GLU A N 1
ATOM 624 C CA . GLU A 1 82 ? -8.090 -7.734 -5.226 1.00 90.88 82 GLU A CA 1
ATOM 625 C C . GLU A 1 82 ? -8.049 -9.094 -4.513 1.00 90.88 82 GLU A C 1
ATOM 627 O O . GLU A 1 82 ? -8.557 -9.223 -3.404 1.00 90.88 82 GLU A O 1
ATOM 632 N N . GLU A 1 83 ? -7.326 -10.068 -5.071 1.00 92.38 83 GLU A N 1
ATOM 633 C CA . GLU A 1 83 ? -7.111 -11.376 -4.436 1.00 92.38 83 GLU A CA 1
ATOM 634 C C . GLU A 1 83 ? -6.386 -11.231 -3.085 1.00 92.38 83 GLU A C 1
ATOM 636 O O . GLU A 1 83 ? -6.725 -11.900 -2.111 1.00 92.38 83 GLU A O 1
ATOM 641 N N . ALA A 1 84 ? -5.387 -10.347 -2.992 1.00 93.12 84 ALA A N 1
ATOM 642 C CA . ALA A 1 84 ? -4.668 -10.077 -1.746 1.00 93.12 84 ALA A CA 1
ATOM 643 C C . ALA A 1 84 ? -5.586 -9.468 -0.676 1.00 93.12 84 ALA A C 1
ATOM 645 O O . ALA A 1 84 ? -5.493 -9.839 0.495 1.00 93.12 84 ALA A O 1
ATOM 646 N N . VAL A 1 85 ? -6.472 -8.558 -1.085 1.00 92.62 85 VAL A N 1
ATOM 647 C CA . VAL A 1 85 ? -7.508 -7.968 -0.235 1.00 92.62 85 VAL A CA 1
ATOM 648 C C . VAL A 1 85 ? -8.443 -9.029 0.330 1.00 92.62 85 VAL A C 1
ATOM 650 O O . VAL A 1 85 ? -8.626 -9.082 1.548 1.00 92.62 85 VAL A O 1
ATOM 653 N N . GLU A 1 86 ? -8.995 -9.880 -0.529 1.00 92.25 86 GLU A N 1
ATOM 654 C CA . GLU A 1 86 ? -9.945 -10.915 -0.121 1.00 92.25 86 GLU A CA 1
ATOM 655 C C . GLU A 1 86 ? -9.285 -11.951 0.794 1.00 92.25 86 GLU A C 1
ATOM 657 O O . GLU A 1 86 ? -9.811 -12.265 1.861 1.00 92.25 86 GLU A O 1
ATOM 662 N N . ASN A 1 87 ? -8.091 -12.424 0.427 1.00 91.75 87 ASN A N 1
ATOM 663 C CA . ASN A 1 87 ? -7.350 -13.421 1.202 1.00 91.75 87 ASN A CA 1
ATOM 664 C C . ASN A 1 87 ? -6.903 -12.893 2.573 1.00 91.75 87 ASN A C 1
ATOM 666 O O . ASN A 1 87 ? -6.865 -13.648 3.545 1.00 91.75 87 ASN A O 1
ATOM 670 N N . GLY A 1 88 ? -6.538 -11.611 2.650 1.00 90.88 88 GLY A N 1
ATOM 671 C CA . GLY A 1 88 ? -6.091 -10.959 3.881 1.00 90.88 88 GLY A CA 1
ATOM 672 C C . GLY A 1 88 ? -7.213 -10.354 4.724 1.00 90.88 88 GLY A C 1
ATOM 673 O O . GLY A 1 88 ? -6.936 -9.877 5.824 1.00 90.88 88 GLY A O 1
ATOM 674 N N . LEU A 1 89 ? -8.457 -10.352 4.223 1.00 91.50 89 LEU A N 1
ATOM 675 C CA . LEU A 1 89 ? -9.608 -9.663 4.822 1.00 91.50 89 LEU A CA 1
ATOM 676 C C . LEU A 1 89 ? -9.295 -8.200 5.176 1.00 91.50 89 LEU A C 1
ATOM 678 O O . LEU A 1 89 ? -9.683 -7.689 6.233 1.00 91.50 89 LEU A O 1
ATOM 682 N N . PHE A 1 90 ? -8.553 -7.521 4.301 1.00 92.50 90 PHE A N 1
ATOM 683 C CA . PHE A 1 90 ? -8.170 -6.137 4.541 1.00 92.50 90 PHE A CA 1
ATOM 684 C C . PHE A 1 90 ? -9.395 -5.229 4.441 1.00 92.50 90 PHE A C 1
ATOM 686 O O . PHE A 1 90 ? -10.262 -5.402 3.591 1.00 92.50 90 PHE A O 1
ATOM 693 N N . THR A 1 91 ? -9.478 -4.222 5.301 1.00 91.81 91 THR A N 1
ATOM 694 C CA . THR A 1 91 ? -10.529 -3.193 5.241 1.00 91.81 91 THR A CA 1
ATOM 695 C C . THR A 1 91 ? -9.989 -1.872 4.707 1.00 91.81 91 THR A C 1
ATOM 697 O O . THR A 1 91 ? -10.762 -1.011 4.285 1.00 91.81 91 THR A O 1
ATOM 700 N N . GLN A 1 92 ? -8.663 -1.714 4.695 1.00 92.56 92 GLN A N 1
ATOM 701 C CA . GLN A 1 92 ? -7.962 -0.517 4.247 1.00 92.56 92 GLN A CA 1
ATOM 702 C C . GLN A 1 92 ? -6.750 -0.903 3.398 1.00 92.56 92 GLN A C 1
ATOM 704 O O . GLN A 1 92 ? -5.936 -1.731 3.807 1.00 92.56 92 GLN A O 1
ATOM 709 N N . VAL A 1 93 ? -6.603 -0.263 2.243 1.00 94.31 93 VAL A N 1
ATOM 710 C CA . VAL A 1 93 ? -5.442 -0.379 1.357 1.00 94.31 93 VAL A CA 1
ATOM 711 C C . VAL A 1 93 ? -4.856 1.011 1.149 1.00 94.31 93 VAL A C 1
ATOM 713 O O . VAL A 1 93 ? -5.531 1.917 0.660 1.00 94.31 93 VAL A O 1
ATOM 716 N N . VAL A 1 94 ? -3.583 1.182 1.493 1.00 95.44 94 VAL A N 1
ATOM 717 C CA . VAL A 1 94 ? -2.851 2.437 1.300 1.00 95.44 94 VAL A CA 1
ATOM 718 C C . VAL A 1 94 ? -1.750 2.214 0.276 1.00 95.44 94 VAL A C 1
ATOM 720 O O . VAL A 1 94 ? -0.844 1.417 0.505 1.00 95.44 94 VAL A O 1
ATOM 723 N N . VAL A 1 95 ? -1.813 2.924 -0.847 1.00 96.19 95 VAL A N 1
ATOM 724 C CA . VAL A 1 95 ? -0.825 2.837 -1.932 1.00 96.19 95 VAL A CA 1
ATOM 725 C C . VAL A 1 95 ? 0.081 4.064 -1.892 1.00 96.19 95 VAL A C 1
ATOM 727 O O . VAL A 1 95 ? -0.393 5.197 -2.012 1.00 96.19 95 VAL A O 1
ATOM 730 N N . PHE A 1 96 ? 1.388 3.852 -1.742 1.00 96.56 96 PHE A N 1
ATOM 731 C CA . PHE A 1 96 ? 2.363 4.938 -1.633 1.00 96.56 96 PHE A CA 1
ATOM 732 C C . PHE A 1 96 ? 2.884 5.375 -3.006 1.00 96.56 96 PHE A C 1
ATOM 734 O O . PHE A 1 96 ? 3.724 4.717 -3.620 1.00 96.56 96 PHE A O 1
ATOM 741 N N . GLY A 1 97 ? 2.426 6.545 -3.456 1.00 95.31 97 GLY A N 1
ATOM 742 C CA . GLY A 1 97 ? 2.893 7.214 -4.667 1.00 95.31 97 GLY A CA 1
ATOM 743 C C . GLY A 1 97 ? 2.033 6.953 -5.906 1.00 95.31 97 GLY A C 1
ATOM 744 O O . GLY A 1 97 ? 1.606 5.836 -6.195 1.00 95.31 97 GLY A O 1
ATOM 745 N N . GLN A 1 98 ? 1.837 8.007 -6.705 1.00 93.31 98 GLN A N 1
ATOM 746 C CA . GLN A 1 98 ? 0.992 7.956 -7.904 1.00 93.31 98 GLN A CA 1
ATOM 747 C C . GLN A 1 98 ? 1.536 7.011 -8.980 1.00 93.31 98 GLN A C 1
ATOM 749 O O . GLN A 1 98 ? 0.767 6.384 -9.702 1.00 93.31 98 GLN A O 1
ATOM 754 N N . ARG A 1 99 ? 2.865 6.896 -9.095 1.00 92.06 99 ARG A N 1
ATOM 755 C CA . ARG A 1 99 ? 3.489 5.994 -10.066 1.00 92.06 99 ARG A CA 1
ATOM 756 C C . ARG A 1 99 ? 3.087 4.542 -9.797 1.00 92.06 99 ARG A C 1
ATOM 758 O O . ARG A 1 99 ? 2.644 3.868 -10.718 1.00 92.06 99 ARG A O 1
ATOM 765 N N . LEU A 1 100 ? 3.205 4.097 -8.547 1.00 92.62 100 LEU A N 1
ATOM 766 C CA . LEU A 1 100 ? 2.825 2.748 -8.140 1.00 92.62 100 LEU A CA 1
ATOM 767 C C . LEU A 1 100 ? 1.329 2.505 -8.355 1.00 92.62 100 LEU A C 1
ATOM 769 O O . LEU A 1 100 ? 0.950 1.474 -8.899 1.00 92.62 100 LEU A O 1
ATOM 773 N N . ALA A 1 101 ? 0.485 3.479 -8.003 1.00 92.56 101 ALA A N 1
ATOM 774 C CA . ALA A 1 101 ? -0.947 3.397 -8.269 1.00 92.56 101 ALA A CA 1
ATOM 775 C C . ALA A 1 101 ? -1.237 3.211 -9.769 1.00 92.56 101 ALA A C 1
ATOM 777 O O . ALA A 1 101 ? -1.979 2.310 -10.144 1.00 92.56 101 ALA A O 1
ATOM 778 N N . ASN A 1 102 ? -0.598 3.992 -10.642 1.00 91.19 102 ASN A N 1
ATOM 779 C CA . ASN A 1 102 ? -0.772 3.842 -12.088 1.00 91.19 102 ASN A CA 1
ATOM 780 C C . ASN A 1 102 ? -0.321 2.461 -12.586 1.00 91.19 102 ASN A C 1
ATOM 782 O O . ASN A 1 102 ? -0.943 1.913 -13.490 1.00 91.19 102 ASN A O 1
ATOM 786 N N . GLU A 1 103 ? 0.741 1.887 -12.019 1.00 89.62 103 GLU A N 1
ATOM 787 C CA . GLU A 1 103 ? 1.186 0.536 -12.375 1.00 89.62 103 GLU A CA 1
ATOM 788 C C . GLU A 1 103 ? 0.179 -0.535 -11.916 1.00 89.62 103 GLU A C 1
ATOM 790 O O . GLU A 1 103 ? -0.186 -1.404 -12.710 1.00 89.62 103 GLU A O 1
ATOM 795 N N . LEU A 1 104 ? -0.336 -0.437 -10.685 1.00 89.44 104 LEU A N 1
ATOM 796 C CA . LEU A 1 104 ? -1.337 -1.365 -10.134 1.00 89.44 104 LEU A CA 1
ATOM 797 C C . LEU A 1 104 ? -2.671 -1.308 -10.884 1.00 89.44 104 LEU A C 1
ATOM 799 O O . LEU A 1 104 ? -3.267 -2.344 -11.172 1.00 89.44 104 LEU A O 1
ATOM 803 N N . PHE A 1 105 ? -3.120 -0.102 -11.229 1.00 88.88 105 PHE A N 1
ATOM 804 C CA . PHE A 1 105 ? -4.413 0.143 -11.870 1.00 88.88 105 PHE A CA 1
ATOM 805 C C . PHE A 1 105 ? -4.303 0.318 -13.387 1.00 88.88 105 PHE A C 1
ATOM 807 O O . PHE A 1 105 ? -5.227 0.812 -14.022 1.00 88.88 105 PHE A O 1
ATOM 814 N N . LYS A 1 106 ? -3.177 -0.080 -13.994 1.00 87.31 106 LYS A N 1
ATOM 815 C CA . LYS A 1 106 ? -2.965 -0.059 -15.456 1.00 87.31 106 LYS A CA 1
ATOM 816 C C . LYS A 1 106 ? -3.235 1.315 -16.098 1.00 87.31 106 LYS A C 1
ATOM 818 O O . LYS A 1 106 ? -3.687 1.404 -17.236 1.00 87.31 106 LYS A O 1
ATOM 823 N N . GLY A 1 107 ? -2.927 2.387 -15.371 1.00 84.19 107 GLY A N 1
ATOM 824 C CA . GLY A 1 107 ? -3.130 3.777 -15.781 1.00 84.19 107 GLY A CA 1
ATOM 825 C C . GLY A 1 107 ? -4.560 4.295 -15.613 1.00 84.19 107 GLY A C 1
ATOM 826 O O . GLY A 1 107 ? -4.801 5.470 -15.889 1.00 84.19 107 GLY A O 1
ATOM 827 N N . GLU A 1 108 ? -5.492 3.461 -15.155 1.00 86.88 108 GLU A N 1
ATOM 828 C CA . GLU A 1 108 ? -6.842 3.884 -14.796 1.00 86.88 108 GLU A CA 1
ATOM 829 C C . GLU A 1 108 ? -6.848 4.615 -13.447 1.00 86.88 108 GLU A C 1
ATOM 831 O O . GLU A 1 108 ? -5.916 4.516 -12.642 1.00 86.88 108 GLU A O 1
ATOM 836 N N . ALA A 1 109 ? -7.910 5.385 -13.201 1.00 85.69 109 ALA A N 1
ATOM 837 C CA . ALA A 1 109 ? -8.085 6.052 -11.921 1.00 85.69 109 ALA A CA 1
ATOM 838 C C . ALA A 1 109 ? -8.243 4.997 -10.804 1.00 85.69 109 ALA A C 1
ATOM 840 O O . ALA A 1 109 ? -9.079 4.102 -10.950 1.00 85.69 109 ALA A O 1
ATOM 841 N N . PRO A 1 110 ? -7.495 5.105 -9.689 1.00 87.25 110 PRO A N 1
ATOM 842 C CA . PRO A 1 110 ? -7.641 4.198 -8.558 1.00 87.25 110 PRO A CA 1
ATOM 843 C C . PRO A 1 110 ? -9.097 4.175 -8.069 1.00 87.25 110 PRO A C 1
ATOM 845 O O . PRO A 1 110 ? -9.658 5.248 -7.805 1.00 87.25 110 PRO A O 1
ATOM 848 N N . PRO A 1 111 ? -9.727 2.996 -7.938 1.00 88.38 111 PRO A N 1
ATOM 849 C CA . PRO A 1 111 ? -11.065 2.908 -7.374 1.00 88.38 111 PRO A CA 1
ATOM 850 C C . PRO A 1 111 ? -11.030 3.330 -5.904 1.00 88.38 111 PRO A C 1
ATOM 852 O O . PRO A 1 111 ? -10.009 3.197 -5.240 1.00 88.38 111 PRO A O 1
ATOM 855 N N . GLN A 1 112 ? -12.152 3.814 -5.371 1.00 87.81 112 GLN A N 1
ATOM 856 C CA . GLN A 1 112 ? -12.257 4.122 -3.937 1.00 87.81 112 GLN A CA 1
ATOM 857 C C . GLN A 1 112 ? -12.440 2.859 -3.081 1.00 87.81 112 GLN A C 1
ATOM 859 O O . GLN A 1 112 ? -12.156 2.883 -1.886 1.00 87.81 112 GLN A O 1
ATOM 864 N N . LEU A 1 113 ? -12.923 1.766 -3.684 1.00 87.69 113 LEU A N 1
ATOM 865 C CA . LEU A 1 113 ? -13.222 0.492 -3.031 1.00 87.69 113 LEU A CA 1
ATOM 866 C C . LEU A 1 113 ? -12.779 -0.686 -3.910 1.00 87.69 113 LEU A C 1
ATOM 868 O O . LEU A 1 113 ? -13.043 -0.678 -5.111 1.00 87.69 113 LEU A O 1
ATOM 872 N N . ILE A 1 114 ? -12.172 -1.707 -3.303 1.00 87.69 114 ILE A N 1
ATOM 873 C CA . ILE A 1 114 ? -11.874 -3.015 -3.920 1.00 87.69 114 ILE A CA 1
ATOM 874 C C . ILE A 1 114 ? -12.335 -4.096 -2.953 1.00 87.69 114 ILE A C 1
ATOM 876 O O . ILE A 1 114 ? -11.916 -4.062 -1.803 1.00 87.69 114 ILE A O 1
ATOM 880 N N . ALA A 1 115 ? -13.206 -5.014 -3.387 1.00 80.56 115 ALA A N 1
ATOM 881 C CA . ALA A 1 115 ? -13.733 -6.111 -2.561 1.00 80.56 115 ALA A CA 1
ATOM 882 C C . ALA A 1 115 ? -14.164 -5.695 -1.126 1.00 80.56 115 ALA A C 1
ATOM 884 O O . ALA A 1 115 ? -14.084 -6.470 -0.178 1.00 80.56 115 ALA A O 1
ATOM 885 N N . SER A 1 116 ? -14.684 -4.468 -0.974 1.00 82.62 116 SER A N 1
ATOM 886 C CA . SER A 1 116 ? -15.086 -3.805 0.289 1.00 82.62 116 SER A CA 1
ATOM 887 C C . SER A 1 116 ? -13.977 -3.148 1.129 1.00 82.62 116 SER A C 1
ATOM 889 O O . SER A 1 116 ? -14.282 -2.570 2.172 1.00 82.62 116 SER A O 1
ATOM 891 N N . SER A 1 117 ? -12.723 -3.144 0.684 1.00 89.12 117 SER A N 1
ATOM 892 C CA . SER A 1 117 ? -11.651 -2.344 1.292 1.00 89.12 117 SER A CA 1
ATOM 893 C C . SER A 1 117 ? -11.596 -0.949 0.701 1.00 89.12 117 SER A C 1
ATOM 895 O O . SER A 1 117 ? -11.595 -0.793 -0.521 1.00 89.12 117 SER A O 1
ATOM 897 N N . ALA A 1 118 ? -11.467 0.066 1.552 1.00 91.88 118 ALA A N 1
ATOM 898 C CA . ALA A 1 118 ? -11.200 1.419 1.086 1.00 91.88 118 ALA A CA 1
ATOM 899 C C . ALA A 1 118 ? -9.772 1.512 0.535 1.00 91.88 118 ALA A C 1
ATOM 901 O O . ALA A 1 118 ? -8.822 1.075 1.186 1.00 91.88 118 ALA A O 1
ATOM 902 N N . VAL A 1 119 ? -9.618 2.098 -0.649 1.00 92.75 119 VAL A N 1
ATOM 903 C CA . VAL A 1 119 ? -8.319 2.290 -1.301 1.00 92.75 119 VAL A CA 1
ATOM 904 C C . VAL A 1 119 ? -7.963 3.766 -1.275 1.00 92.75 119 VAL A C 1
ATOM 906 O O . VAL A 1 119 ? -8.713 4.614 -1.757 1.00 92.75 119 VAL A O 1
ATOM 909 N N . THR A 1 120 ? -6.794 4.073 -0.726 1.00 94.56 120 THR A N 1
ATOM 910 C CA . THR A 1 120 ? -6.284 5.440 -0.635 1.00 94.56 120 THR A CA 1
ATOM 911 C C . THR A 1 120 ? -4.898 5.516 -1.253 1.00 94.56 120 THR A C 1
ATOM 913 O O . THR A 1 120 ? -3.978 4.818 -0.830 1.00 94.56 120 THR A O 1
ATOM 916 N N . VAL A 1 121 ? -4.728 6.394 -2.240 1.00 94.88 121 VAL A N 1
ATOM 917 C CA . VAL A 1 121 ? -3.407 6.723 -2.786 1.00 94.88 121 VAL A CA 1
ATOM 918 C C . VAL A 1 121 ? -2.858 7.930 -2.041 1.00 94.88 121 VAL A C 1
ATOM 920 O O . VAL A 1 121 ? -3.509 8.971 -1.962 1.00 94.88 121 VAL A O 1
ATOM 923 N N . VAL A 1 122 ? -1.656 7.788 -1.493 1.00 95.94 122 VAL A N 1
ATOM 924 C CA . VAL A 1 122 ? -0.972 8.837 -0.729 1.00 95.94 122 VAL A CA 1
ATOM 925 C C . VAL A 1 122 ? 0.343 9.225 -1.398 1.00 95.94 122 VAL A C 1
ATOM 927 O O . VAL A 1 122 ? 0.773 8.618 -2.381 1.00 95.94 122 VAL A O 1
ATOM 930 N N . ALA A 1 123 ? 0.989 10.267 -0.876 1.00 96.25 123 ALA A N 1
ATOM 931 C CA . ALA A 1 123 ? 2.315 10.667 -1.332 1.00 96.25 123 ALA A CA 1
ATOM 932 C C . ALA A 1 123 ? 3.321 9.506 -1.213 1.00 96.25 123 ALA A C 1
ATOM 934 O O . ALA A 1 123 ? 3.200 8.652 -0.333 1.00 96.25 123 ALA A O 1
ATOM 935 N N . ALA A 1 124 ? 4.319 9.487 -2.098 1.00 95.75 124 ALA A N 1
ATOM 936 C CA . ALA A 1 124 ? 5.392 8.503 -2.029 1.00 95.75 124 ALA A CA 1
ATOM 937 C C . ALA A 1 124 ? 6.174 8.648 -0.716 1.00 95.75 124 ALA A C 1
ATOM 939 O O . ALA A 1 124 ? 6.187 9.712 -0.093 1.00 95.75 124 ALA A O 1
ATOM 940 N N . LEU A 1 125 ? 6.857 7.586 -0.303 1.00 95.81 125 LEU A N 1
ATOM 941 C CA . LEU A 1 125 ? 7.603 7.593 0.950 1.00 95.81 125 LEU A CA 1
ATOM 942 C C . LEU A 1 125 ? 8.716 8.657 0.993 1.00 95.81 125 LEU A C 1
ATOM 944 O O . LEU A 1 125 ? 8.907 9.276 2.038 1.00 95.81 125 LEU A O 1
ATOM 948 N N . ASP A 1 126 ? 9.366 8.956 -0.135 1.00 94.44 126 ASP A N 1
ATOM 949 C CA . ASP A 1 126 ? 10.370 10.030 -0.239 1.00 94.44 126 ASP A CA 1
ATOM 950 C C . ASP A 1 126 ? 9.768 11.430 -0.030 1.00 94.44 126 ASP A C 1
ATOM 952 O O . ASP A 1 126 ? 10.322 12.283 0.676 1.00 94.44 126 ASP A O 1
ATOM 956 N N . ASP A 1 127 ? 8.584 11.665 -0.605 1.00 94.50 127 ASP A N 1
ATOM 957 C CA . ASP A 1 127 ? 7.815 12.887 -0.375 1.00 94.50 127 ASP A CA 1
ATOM 958 C C . ASP A 1 127 ? 7.395 12.981 1.093 1.00 94.50 127 ASP A C 1
ATOM 960 O O . ASP A 1 127 ? 7.525 14.035 1.716 1.00 94.50 127 ASP A O 1
ATOM 964 N N . LEU A 1 128 ? 6.918 11.873 1.667 1.00 95.19 128 LEU A N 1
ATOM 965 C CA . LEU A 1 128 ? 6.552 11.806 3.076 1.00 95.19 128 LEU A CA 1
ATOM 966 C C . LEU A 1 128 ? 7.759 12.046 3.973 1.00 95.19 128 LEU A C 1
ATOM 968 O O . LEU A 1 128 ? 7.599 12.706 4.988 1.00 95.19 128 LEU A O 1
ATOM 972 N N . ALA A 1 129 ? 8.960 11.589 3.622 1.00 93.12 129 ALA A N 1
ATOM 973 C CA . ALA A 1 129 ? 10.158 11.814 4.426 1.00 93.12 129 ALA A CA 1
ATOM 974 C C . ALA A 1 129 ? 10.495 13.311 4.547 1.00 93.12 129 ALA A C 1
ATOM 976 O O . ALA A 1 129 ? 10.863 13.781 5.631 1.00 93.12 129 ALA A O 1
ATOM 977 N N . THR A 1 130 ? 10.300 14.068 3.464 1.00 95.00 130 THR A N 1
ATOM 978 C CA . THR A 1 130 ? 10.790 15.447 3.320 1.00 95.00 130 THR A CA 1
ATOM 979 C C . THR A 1 130 ? 9.719 16.524 3.518 1.00 95.00 130 THR A C 1
ATOM 981 O O . THR A 1 130 ? 10.033 17.625 3.976 1.00 95.00 130 THR A O 1
ATOM 984 N N . ARG A 1 131 ? 8.443 16.239 3.231 1.00 94.50 131 ARG A N 1
ATOM 985 C CA . ARG A 1 131 ? 7.366 17.244 3.192 1.00 94.50 131 ARG A CA 1
ATOM 986 C C . ARG A 1 131 ? 6.411 17.092 4.371 1.00 94.50 131 ARG A C 1
ATOM 988 O O . ARG A 1 131 ? 5.589 16.180 4.428 1.00 94.50 131 ARG A O 1
ATOM 995 N N . GLY A 1 132 ? 6.449 18.056 5.292 1.00 92.12 132 GLY A N 1
ATOM 996 C CA . GLY A 1 132 ? 5.558 18.079 6.460 1.00 92.12 132 GLY A CA 1
ATOM 997 C C . GLY A 1 132 ? 4.065 18.087 6.105 1.00 92.12 132 GLY A C 1
ATOM 998 O O . GLY A 1 132 ? 3.279 17.413 6.765 1.00 92.12 132 GLY A O 1
ATOM 999 N N . SER A 1 133 ? 3.672 18.774 5.028 1.00 93.62 133 SER A N 1
ATOM 1000 C CA . SER A 1 133 ? 2.279 18.790 4.559 1.00 93.62 133 SER A CA 1
ATOM 1001 C C . SER A 1 133 ? 1.796 17.418 4.081 1.00 93.62 133 SER A C 1
ATOM 1003 O O . SER A 1 133 ? 0.655 17.056 4.351 1.00 93.62 133 SER A O 1
ATOM 1005 N N . ALA A 1 134 ? 2.665 16.623 3.447 1.00 92.25 134 ALA A N 1
ATOM 1006 C CA . ALA A 1 134 ? 2.337 15.261 3.030 1.00 92.25 134 ALA A CA 1
ATOM 1007 C C . ALA A 1 134 ? 2.108 14.346 4.247 1.00 92.25 134 ALA A C 1
ATOM 1009 O O . ALA A 1 134 ? 1.141 13.586 4.270 1.00 92.25 134 ALA A O 1
ATOM 1010 N N . LYS A 1 135 ? 2.930 14.483 5.301 1.00 93.31 135 LYS A N 1
ATOM 1011 C CA . LYS A 1 135 ? 2.727 13.768 6.577 1.00 93.31 135 LYS A CA 1
ATOM 1012 C C . LYS A 1 135 ? 1.392 14.137 7.229 1.00 93.31 135 LYS A C 1
ATOM 1014 O O . LYS A 1 135 ? 0.675 13.262 7.701 1.00 93.31 135 LYS A O 1
ATOM 1019 N N . GLN A 1 136 ? 1.051 15.428 7.253 1.00 92.81 136 GLN A N 1
ATOM 1020 C CA . GLN A 1 136 ? -0.211 15.908 7.829 1.00 92.81 136 GLN A CA 1
ATOM 1021 C C . GLN A 1 136 ? -1.437 15.397 7.067 1.00 92.81 136 GLN A C 1
ATOM 1023 O O . GLN A 1 136 ? -2.456 15.103 7.689 1.00 92.81 136 GLN A O 1
ATOM 1028 N N . GLU A 1 137 ? -1.352 15.306 5.739 1.00 92.19 137 GLU A N 1
ATOM 1029 C CA . GLU A 1 137 ? -2.420 14.739 4.914 1.00 92.19 137 GLU A CA 1
ATOM 1030 C C . GLU A 1 137 ? -2.612 13.247 5.202 1.00 92.19 137 GLU A C 1
ATOM 1032 O O . GLU A 1 137 ? -3.722 12.826 5.520 1.00 92.19 137 GLU A O 1
ATOM 1037 N N . LEU A 1 138 ? -1.520 12.471 5.205 1.00 91.62 138 LEU A N 1
ATOM 1038 C CA . LEU A 1 138 ? -1.551 11.054 5.578 1.00 91.62 138 LEU A CA 1
ATOM 1039 C C . LEU A 1 138 ? -2.170 10.858 6.968 1.00 91.62 138 LEU A C 1
ATOM 1041 O O . LEU A 1 138 ? -3.031 10.001 7.148 1.00 91.62 138 LEU A O 1
ATOM 1045 N N . TRP A 1 139 ? -1.768 11.674 7.945 1.00 90.44 139 TRP A N 1
ATOM 1046 C CA . TRP A 1 139 ? -2.306 11.592 9.302 1.00 90.44 139 TRP A CA 1
ATOM 1047 C C . TRP A 1 139 ? -3.818 11.833 9.351 1.00 90.44 139 TRP A C 1
ATOM 1049 O O . TRP A 1 139 ? -4.535 11.099 10.030 1.00 90.44 139 TRP A O 1
ATOM 1059 N N . ARG A 1 140 ? -4.324 12.824 8.603 1.00 89.25 140 ARG A N 1
ATOM 1060 C CA . ARG A 1 140 ? -5.769 13.083 8.504 1.00 89.25 140 ARG A CA 1
ATOM 1061 C C . ARG A 1 140 ? -6.512 11.886 7.910 1.00 89.25 140 ARG A C 1
ATOM 1063 O O . ARG A 1 140 ? -7.527 11.483 8.473 1.00 89.25 140 ARG A O 1
ATOM 1070 N N . LEU A 1 141 ? -5.982 11.289 6.844 1.00 85.62 141 LEU A N 1
ATOM 1071 C CA . LEU A 1 141 ? -6.570 10.110 6.198 1.00 85.62 141 LEU A CA 1
ATOM 1072 C C . LEU A 1 141 ? -6.600 8.890 7.132 1.00 85.62 141 LEU A C 1
ATOM 1074 O O . LEU A 1 141 ? -7.635 8.238 7.256 1.00 85.62 141 LEU A O 1
ATOM 1078 N N . MET A 1 142 ? -5.508 8.620 7.854 1.00 81.31 142 MET A N 1
ATOM 1079 C CA . MET A 1 142 ? -5.460 7.505 8.810 1.00 81.31 142 MET A CA 1
ATOM 1080 C C . MET A 1 142 ? -6.408 7.712 10.000 1.00 81.31 142 MET A C 1
ATOM 1082 O O . MET A 1 142 ? -7.074 6.769 10.424 1.00 81.31 142 MET A O 1
ATOM 1086 N N . ALA A 1 143 ? -6.520 8.941 10.515 1.00 77.88 143 ALA A N 1
ATOM 1087 C CA . ALA A 1 143 ? -7.452 9.265 11.596 1.00 77.88 143 ALA A CA 1
ATOM 1088 C C . ALA A 1 143 ? -8.924 9.100 11.172 1.00 77.88 143 ALA A C 1
ATOM 1090 O O . ALA A 1 143 ? -9.747 8.643 11.965 1.00 77.88 143 ALA A O 1
ATOM 1091 N N . LEU A 1 144 ? -9.251 9.430 9.918 1.00 66.12 144 LEU A N 1
ATOM 1092 C CA . LEU A 1 144 ? -10.578 9.208 9.335 1.00 66.12 144 LEU A CA 1
ATOM 1093 C C . LEU A 1 144 ? -10.891 7.712 9.181 1.00 66.12 144 LEU A C 1
ATOM 1095 O O . LEU A 1 144 ? -11.997 7.295 9.510 1.00 66.12 144 LEU A O 1
ATOM 1099 N N . GLY A 1 145 ? -9.920 6.899 8.751 1.00 58.88 145 GLY A N 1
ATOM 1100 C CA . GLY A 1 145 ? -10.075 5.441 8.659 1.00 58.88 145 GLY A CA 1
ATOM 1101 C C . GLY A 1 145 ? -10.268 4.763 10.021 1.00 58.88 145 GLY A C 1
ATOM 1102 O O . GLY A 1 145 ? -11.089 3.858 10.149 1.00 58.88 145 GLY A O 1
ATOM 1103 N N . ALA A 1 146 ? -9.582 5.243 11.066 1.00 54.19 146 ALA A N 1
ATOM 1104 C CA . ALA A 1 146 ? -9.738 4.740 12.434 1.00 54.19 146 ALA A CA 1
ATOM 1105 C C . ALA A 1 146 ? -11.123 5.041 13.038 1.00 54.19 146 ALA A C 1
ATOM 1107 O O . ALA A 1 146 ? -11.627 4.256 13.837 1.00 54.19 146 ALA A O 1
ATOM 1108 N N . ALA A 1 147 ? -11.760 6.147 12.642 1.00 44.19 147 ALA A N 1
ATOM 1109 C CA . ALA A 1 147 ? -13.085 6.529 13.131 1.00 44.19 147 ALA A CA 1
ATOM 1110 C C . ALA A 1 147 ? -14.227 5.639 12.596 1.00 44.19 147 ALA A C 1
ATOM 1112 O O . ALA A 1 147 ? -15.325 5.666 13.148 1.00 44.19 147 ALA A O 1
ATOM 1113 N N . ILE A 1 148 ? -13.982 4.861 11.533 1.00 40.53 148 ILE A N 1
ATOM 1114 C CA . ILE A 1 148 ? -14.988 4.004 10.878 1.00 40.53 148 ILE A CA 1
ATOM 1115 C C . ILE A 1 148 ? -14.983 2.572 11.453 1.00 40.53 148 ILE A C 1
ATOM 1117 O O . ILE A 1 148 ? -15.927 1.822 11.218 1.00 40.53 148 ILE A O 1
ATOM 1121 N N . SER A 1 149 ? -13.993 2.199 12.274 1.00 35.28 149 SER A N 1
ATOM 1122 C CA . SER A 1 149 ? -14.029 0.955 13.057 1.00 35.28 149 SER A CA 1
ATOM 1123 C C . SER A 1 149 ? -14.702 1.199 14.414 1.00 35.28 149 SER A C 1
ATOM 1125 O O . SER A 1 149 ? -14.059 1.761 15.306 1.00 35.28 149 SER A O 1
ATOM 1127 N N . PRO A 1 150 ? -15.966 0.783 14.639 1.00 30.33 150 PRO A N 1
ATOM 1128 C CA . PRO A 1 150 ? -16.492 0.727 15.990 1.00 30.33 150 PRO A CA 1
ATOM 1129 C C . PRO A 1 150 ? -15.727 -0.355 16.754 1.00 30.33 150 PRO A C 1
ATOM 1131 O O . PRO A 1 150 ? -15.628 -1.502 16.319 1.00 30.33 150 PRO A O 1
ATOM 1134 N N . VAL A 1 151 ? -15.179 0.037 17.902 1.00 37.72 151 VAL A N 1
ATOM 1135 C CA . VAL A 1 151 ? -14.719 -0.882 18.945 1.00 3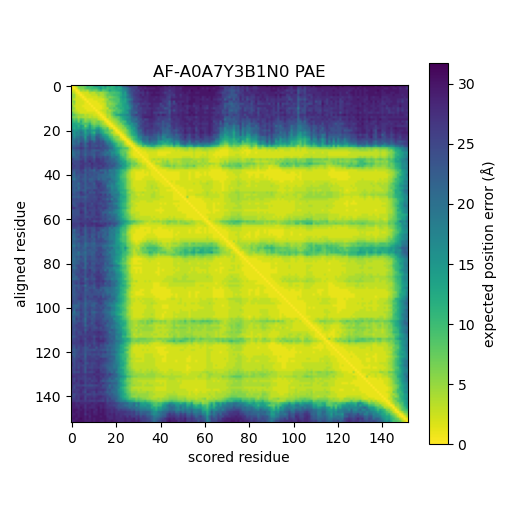7.72 151 VAL A CA 1
ATOM 1136 C C . VAL A 1 151 ? -15.834 -1.905 19.191 1.00 37.72 151 VAL A C 1
ATOM 1138 O O . VAL A 1 151 ? -16.953 -1.514 19.525 1.00 37.72 151 VAL A O 1
ATOM 1141 N N . SER A 1 152 ? -15.537 -3.186 18.972 1.00 35.50 152 SER A N 1
ATOM 1142 C CA . SER A 1 152 ? -16.336 -4.313 19.472 1.00 35.50 152 SER A CA 1
ATOM 1143 C C . SER A 1 152 ? -15.649 -4.904 20.691 1.00 35.50 152 SER A C 1
ATOM 1145 O O . SER A 1 152 ? -14.401 -5.002 20.651 1.00 35.50 152 SER A O 1
#

Foldseek 3Di:
DQPPVNVVVCVVVVDDDDDDDPDAQPFQFKDKADFDDQEEEEAADPVLCVDPQNVVVLVVAPGRHMYMHTDRVNDVPGDGPLRCCVVNVHQEYEYEDPVRVCRSVVNDDRDCDRPNHGYHYAYHVVCCVPPPVSVVVVVVVRVVVVVPDDDD

Radius of gyration: 19.76 Å; Cα contacts (8 Å, |Δi|>4): 220; chains: 1; bounding box: 45×48×54 Å

Secondary structure (DSSP, 8-state):
---HHHHHHHHHTT----PPPPPP--TTBEEEE--SSSEEEEESSGGGGGSHHHHHHHHHSSS--EEEEE-TT--TTSPBHHHHHHHHT-SEEEEESHHHHHHHTTTSPPPSEETTEEEEEE--HHHHHH-HHHHHHHHHHHHHHHTTS---

Mean predicted aligned error: 10.36 Å